Protein AF-A0A0C2DNA6-F1 (afdb_monomer)

Sequence (70 aa):
MLSSGVSLIYSFFMDAKKRAHRMPMDVKAVVEDVSKREVPRHQRSLVLEVMATDPNTDEDVEVPYIRYVL

Nearest PDB structures (foldseek):
  9b5c-assembly1_A  TM=9.834E-01  e=2.014E-06  Schizosaccharomyces pombe 972h-
  6dc6-assembly2_C  TM=9.617E-01  e=1.763E-06  Homo sapiens
  5knl-assembly2_D  TM=9.737E-01  e=4.188E-06  Schizosaccharomyces pombe 972h-
  6zqh-assembly2_C  TM=9.702E-01  e=8.148E-06  Saccharomyces cerevisiae
  7k5j-assembly3_G  TM=9.363E-01  e=6.673E-06  Saccharomyces cerevisiae S288C

Mean predicted aligned error: 2.85 Å

Solvent-accessible surface area (backbone atoms only — not comparable to full-atom values): 4382 Å² total; per-residue (Å²): 66,34,25,48,80,95,36,79,72,45,51,92,87,50,58,67,67,62,48,64,63,45,71,84,47,55,71,68,58,41,50,23,65,72,64,73,44,80,79,60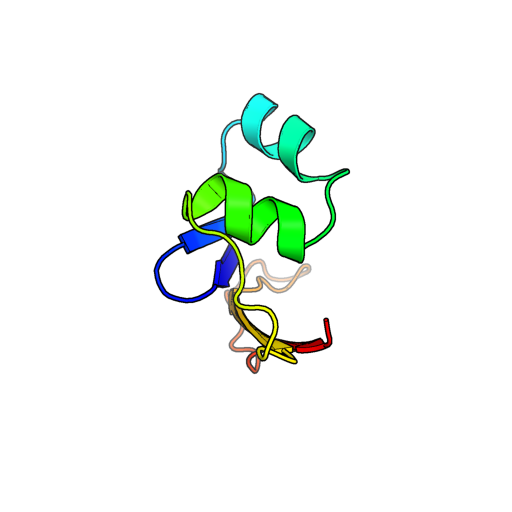,90,85,63,59,59,47,63,33,48,50,51,46,60,40,93,88,75,71,45,80,45,92,58,77,70,44,79,46,76,108

InterPro domains:
  IPR018965 Ubiquitin-activating enzyme E1, C-terminal [PF09358] (1-66)
  IPR018965 Ubiquitin-activating enzyme E1, C-terminal [SM00985] (1-66)
  IPR038252 Ubiquitin-activating enzyme E1, C-terminal domain superfamily [G3DSA:3.10.290.60] (1-70)

pLDDT: mean 94.78, std 2.51, range [84.12, 97.88]

Structure (mmCIF, N/CA/C/O backbone):
data_AF-A0A0C2DNA6-F1
#
_entry.id   AF-A0A0C2DNA6-F1
#
loop_
_atom_site.group_PDB
_atom_site.id
_atom_site.type_symbol
_atom_site.label_atom_id
_atom_site.label_alt_id
_atom_site.label_comp_id
_atom_site.label_asym_id
_atom_site.label_entity_id
_atom_site.label_seq_id
_atom_site.pdbx_PDB_ins_code
_atom_site.Cartn_x
_atom_site.Cartn_y
_atom_site.Cartn_z
_atom_site.occupancy
_atom_site.B_iso_or_equiv
_atom_site.auth_seq_id
_atom_site.auth_comp_id
_atom_site.auth_asym_id
_atom_site.auth_atom_id
_atom_site.pdbx_PDB_model_num
ATOM 1 N N . MET A 1 1 ? 4.461 1.329 -5.457 1.00 92.00 1 MET A N 1
ATOM 2 C CA . MET A 1 1 ? 4.198 2.051 -4.186 1.00 92.00 1 MET A CA 1
ATOM 3 C C . MET A 1 1 ? 2.717 1.989 -3.855 1.00 92.00 1 MET A C 1
ATOM 5 O O . MET A 1 1 ? 1.932 1.812 -4.773 1.00 92.00 1 MET A O 1
ATOM 9 N N . LEU A 1 2 ? 2.343 2.112 -2.579 1.00 95.88 2 LEU A N 1
ATOM 10 C CA . LEU A 1 2 ? 0.948 2.102 -2.1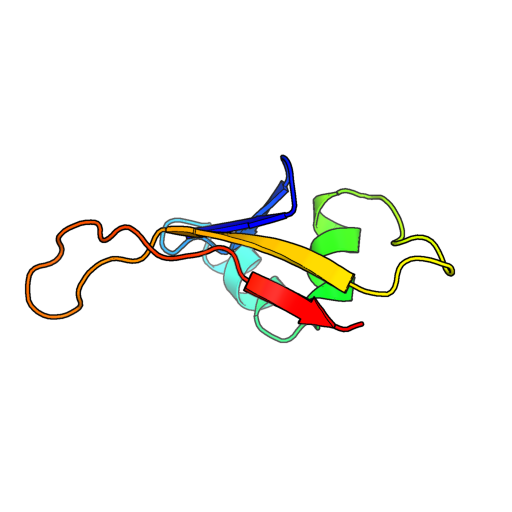30 1.00 95.88 2 LEU A CA 1
ATOM 11 C C . LEU A 1 2 ? 0.725 3.181 -1.060 1.00 95.88 2 LEU A C 1
ATOM 13 O O . LEU A 1 2 ? 1.430 3.194 -0.041 1.00 95.88 2 LEU A O 1
ATOM 17 N N . SER A 1 3 ? -0.257 4.054 -1.270 1.00 96.62 3 SER A N 1
ATOM 18 C CA . SER A 1 3 ? -0.645 5.131 -0.352 1.00 96.62 3 SER A CA 1
ATOM 19 C C . SER A 1 3 ? -2.137 5.108 -0.025 1.00 96.62 3 SER A C 1
ATOM 21 O O . SER A 1 3 ? -2.948 4.591 -0.783 1.00 96.62 3 SER A O 1
ATOM 23 N N . SER A 1 4 ? -2.497 5.678 1.126 1.00 96.69 4 SER A N 1
ATOM 24 C CA . SER A 1 4 ? -3.876 5.972 1.533 1.00 96.69 4 SER A CA 1
ATOM 25 C C . SER A 1 4 ? -3.957 7.456 1.882 1.00 96.69 4 SER A C 1
ATOM 27 O O . SER A 1 4 ? -3.469 7.875 2.936 1.00 96.69 4 SER A O 1
ATOM 29 N N . GLY A 1 5 ? -4.522 8.269 0.985 1.00 93.88 5 GLY A N 1
ATOM 30 C CA . GLY A 1 5 ? -4.392 9.726 1.059 1.00 93.88 5 GLY A CA 1
ATOM 31 C C . GLY A 1 5 ? -2.916 10.139 1.054 1.00 93.88 5 GLY A C 1
ATOM 32 O O . GLY A 1 5 ? -2.130 9.655 0.249 1.00 93.88 5 GLY A O 1
ATOM 33 N N . VAL A 1 6 ? -2.503 10.977 2.007 1.00 93.50 6 VAL A N 1
ATOM 34 C CA . VAL A 1 6 ? -1.104 11.446 2.116 1.00 93.50 6 VAL A CA 1
ATOM 35 C C . VAL A 1 6 ? -0.151 10.447 2.794 1.00 93.50 6 VAL A C 1
ATOM 37 O O . VAL A 1 6 ? 1.034 10.733 2.960 1.00 93.50 6 VAL A O 1
ATOM 40 N N . SER A 1 7 ? -0.642 9.285 3.238 1.00 94.31 7 SER A N 1
ATOM 41 C CA . SER A 1 7 ? 0.155 8.300 3.976 1.00 94.31 7 SER A CA 1
ATOM 42 C C . SER A 1 7 ? 0.721 7.218 3.055 1.00 94.31 7 SER A C 1
ATOM 44 O O . SER A 1 7 ? -0.028 6.404 2.519 1.00 94.31 7 SER A O 1
ATOM 46 N N . LEU A 1 8 ? 2.053 7.152 2.931 1.00 95.00 8 LEU A N 1
ATOM 47 C CA . LEU A 1 8 ? 2.755 6.065 2.237 1.00 95.00 8 LEU A CA 1
ATOM 48 C C . LEU A 1 8 ? 2.804 4.803 3.118 1.00 95.00 8 LEU A C 1
ATOM 50 O O . LEU A 1 8 ? 3.612 4.700 4.053 1.00 95.00 8 LEU A O 1
ATOM 54 N N . ILE A 1 9 ? 1.944 3.830 2.812 1.00 95.62 9 ILE A N 1
ATOM 55 C CA . ILE A 1 9 ? 1.817 2.595 3.594 1.00 95.62 9 ILE A CA 1
ATOM 56 C C . ILE A 1 9 ? 2.827 1.527 3.163 1.00 95.62 9 ILE A C 1
ATOM 58 O O . ILE A 1 9 ? 3.403 0.867 4.032 1.00 95.62 9 ILE A O 1
ATOM 62 N N . TYR A 1 10 ? 3.148 1.444 1.866 1.00 95.31 10 TYR A N 1
ATOM 63 C CA . TYR A 1 10 ? 4.152 0.525 1.321 1.00 95.31 10 TYR A CA 1
ATOM 64 C C . TYR A 1 10 ? 4.972 1.146 0.175 1.00 95.31 10 TYR A C 1
ATOM 66 O O . TYR A 1 10 ? 4.447 1.831 -0.701 1.00 95.31 10 TYR A O 1
ATOM 74 N N . SER A 1 11 ? 6.274 0.856 0.143 1.00 92.25 11 SER A N 1
ATOM 75 C CA . SER A 1 11 ? 7.161 1.134 -0.989 1.00 92.25 11 SER A CA 1
ATOM 76 C C . SER A 1 11 ? 8.285 0.098 -1.043 1.00 92.25 11 SER A C 1
ATOM 78 O O . SER A 1 11 ? 8.793 -0.331 -0.005 1.00 92.25 11 SER A O 1
ATOM 80 N N . PHE A 1 12 ? 8.710 -0.287 -2.245 1.00 84.12 12 PHE A N 1
ATOM 81 C CA . PHE A 1 12 ? 9.809 -1.234 -2.433 1.00 84.12 12 PHE A CA 1
ATOM 82 C C . PHE A 1 12 ? 11.162 -0.668 -1.962 1.00 84.12 12 PHE A C 1
ATOM 84 O O . PHE A 1 12 ? 11.997 -1.427 -1.475 1.00 84.12 12 PHE A O 1
ATOM 91 N N . PHE A 1 13 ? 11.344 0.658 -1.982 1.00 86.44 13 PHE A N 1
ATOM 92 C CA . PHE A 1 13 ? 12.553 1.339 -1.492 1.00 86.44 13 PHE A CA 1
ATOM 93 C C . PHE A 1 13 ? 12.492 1.739 -0.007 1.00 86.44 13 PHE A C 1
ATOM 95 O O . PHE A 1 13 ? 13.366 2.448 0.489 1.00 86.44 13 PHE A O 1
ATOM 102 N N . MET A 1 14 ? 11.457 1.324 0.731 1.00 90.88 14 MET A N 1
ATOM 103 C CA . MET A 1 14 ? 11.369 1.615 2.163 1.00 90.88 14 MET A CA 1
ATOM 104 C C . MET A 1 14 ? 12.394 0.811 2.9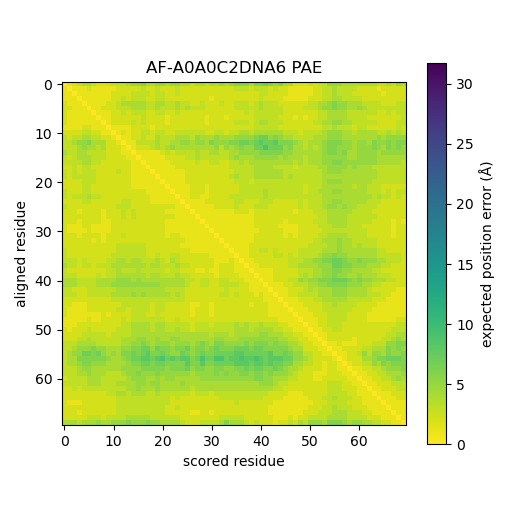77 1.00 90.88 14 MET A C 1
ATOM 106 O O . MET A 1 14 ? 12.796 -0.284 2.581 1.00 90.88 14 MET A O 1
ATOM 110 N N . ASP A 1 15 ? 12.759 1.328 4.155 1.00 95.06 15 ASP A N 1
ATOM 111 C CA . ASP A 1 15 ? 13.638 0.627 5.097 1.00 95.06 15 ASP A CA 1
ATOM 112 C C . ASP A 1 15 ? 13.134 -0.799 5.398 1.00 95.06 15 ASP A C 1
ATOM 114 O O . ASP A 1 15 ? 11.946 -1.016 5.667 1.00 95.06 15 ASP A O 1
ATOM 118 N N . ALA A 1 16 ? 14.050 -1.772 5.372 1.00 94.50 16 ALA A N 1
ATOM 119 C CA . ALA A 1 16 ? 13.715 -3.187 5.494 1.00 94.50 16 ALA A CA 1
ATOM 120 C C . ALA A 1 16 ? 13.030 -3.530 6.827 1.00 94.50 16 ALA A C 1
ATOM 122 O O . ALA A 1 16 ? 12.133 -4.373 6.839 1.00 94.50 16 ALA A O 1
ATOM 123 N N . LYS A 1 17 ? 13.383 -2.856 7.935 1.00 94.56 17 LYS A N 1
ATOM 124 C CA . LYS A 1 17 ? 12.743 -3.084 9.241 1.00 94.56 17 LYS A CA 1
ATOM 125 C C . LYS A 1 17 ? 11.309 -2.569 9.238 1.00 94.56 17 LYS A C 1
ATOM 127 O O . LYS A 1 17 ? 10.415 -3.270 9.704 1.00 94.56 17 LYS A O 1
ATOM 132 N N . LYS A 1 18 ? 11.066 -1.382 8.666 1.00 93.19 18 LYS A N 1
ATOM 133 C CA . LYS A 1 18 ? 9.703 -0.834 8.521 1.00 93.19 18 LYS A CA 1
ATOM 134 C C . LYS A 1 18 ? 8.833 -1.729 7.643 1.00 93.19 18 LYS A C 1
ATOM 136 O O . LYS A 1 18 ? 7.683 -1.979 7.991 1.00 93.19 18 LYS A O 1
ATOM 141 N N . ARG A 1 19 ? 9.386 -2.239 6.538 1.00 93.94 19 ARG A N 1
ATOM 142 C CA . ARG A 1 19 ? 8.676 -3.173 5.656 1.00 93.94 19 ARG A CA 1
ATOM 143 C C . ARG A 1 19 ? 8.335 -4.470 6.379 1.00 93.94 19 ARG A C 1
ATOM 145 O O . ARG A 1 19 ? 7.178 -4.863 6.374 1.00 93.94 19 ARG A O 1
ATOM 152 N N . ALA A 1 20 ? 9.314 -5.091 7.037 1.00 94.25 20 ALA A N 1
ATOM 153 C CA . ALA A 1 20 ? 9.116 -6.336 7.778 1.00 94.25 20 ALA A CA 1
ATOM 154 C C . ALA A 1 20 ? 8.106 -6.187 8.927 1.00 94.25 20 ALA A C 1
ATOM 156 O O . ALA A 1 20 ? 7.357 -7.118 9.197 1.00 94.25 20 ALA A O 1
ATOM 157 N N . HIS A 1 21 ? 8.050 -5.015 9.567 1.00 94.06 21 HIS A N 1
ATOM 158 C CA . HIS A 1 21 ? 7.069 -4.722 10.609 1.00 94.06 21 HIS A CA 1
ATOM 159 C C . HIS A 1 21 ? 5.638 -4.586 10.068 1.00 94.06 21 HIS A C 1
ATOM 161 O O . HIS A 1 21 ? 4.711 -5.099 10.684 1.00 94.06 21 HIS A O 1
ATOM 167 N N . ARG A 1 22 ? 5.457 -3.920 8.917 1.00 95.19 22 ARG A N 1
ATOM 168 C CA . ARG A 1 22 ? 4.132 -3.644 8.329 1.00 95.19 22 ARG A CA 1
ATOM 169 C C . ARG A 1 22 ? 3.563 -4.797 7.510 1.00 95.19 22 ARG A C 1
ATOM 171 O O . ARG A 1 22 ? 2.353 -4.950 7.463 1.00 95.19 22 ARG A O 1
ATOM 178 N N . MET A 1 23 ? 4.413 -5.591 6.859 1.00 94.50 23 MET A N 1
ATOM 179 C CA . MET A 1 23 ? 3.987 -6.687 5.979 1.00 94.50 23 MET A CA 1
ATOM 180 C C . MET A 1 23 ? 3.015 -7.698 6.625 1.00 94.50 23 MET A C 1
ATOM 182 O O . MET A 1 23 ? 2.107 -8.136 5.925 1.00 94.50 23 MET A O 1
ATOM 186 N N . PRO A 1 24 ? 3.161 -8.088 7.911 1.00 96.62 24 PRO A N 1
ATOM 187 C CA . PRO A 1 24 ? 2.212 -8.996 8.558 1.00 96.62 24 PRO A CA 1
ATOM 188 C C . PRO A 1 24 ? 0.949 -8.308 9.106 1.00 96.62 24 PRO A C 1
ATOM 190 O O . PRO A 1 24 ? 0.084 -8.995 9.640 1.00 96.62 24 PRO A O 1
ATOM 193 N N . MET A 1 25 ? 0.848 -6.976 9.051 1.00 96.69 25 MET A N 1
ATOM 194 C CA . MET A 1 25 ? -0.292 -6.233 9.594 1.00 96.69 25 MET A CA 1
ATOM 195 C C . MET A 1 25 ? -1.429 -6.134 8.571 1.00 96.69 25 MET A C 1
ATOM 197 O O . MET A 1 25 ? -1.190 -5.998 7.371 1.00 96.69 25 MET A O 1
ATOM 201 N N . ASP A 1 26 ? -2.671 -6.092 9.057 1.00 95.69 26 ASP A N 1
ATOM 202 C CA . ASP A 1 26 ? -3.823 -5.759 8.218 1.00 95.69 26 ASP A CA 1
ATOM 203 C C . ASP A 1 26 ? -3.719 -4.334 7.658 1.00 95.69 26 ASP A C 1
ATOM 205 O O . ASP A 1 26 ? -3.235 -3.418 8.329 1.00 95.69 26 ASP A O 1
ATOM 209 N N . VAL A 1 27 ? -4.251 -4.113 6.451 1.00 96.25 27 VAL A N 1
ATOM 210 C CA . VAL A 1 27 ? -4.205 -2.808 5.759 1.00 96.25 27 VAL A CA 1
ATOM 211 C C . VAL A 1 27 ? -4.744 -1.683 6.644 1.00 96.25 27 VAL A C 1
ATOM 213 O O . VAL A 1 27 ? -4.130 -0.619 6.725 1.00 96.25 27 VAL A O 1
ATOM 216 N N . LYS A 1 28 ? -5.855 -1.928 7.354 1.00 96.19 28 LYS A N 1
ATOM 217 C CA . LYS A 1 28 ? -6.425 -0.976 8.316 1.00 96.19 28 LYS A CA 1
ATOM 218 C C . LYS A 1 28 ? -5.408 -0.604 9.398 1.00 96.19 28 LYS A C 1
ATOM 220 O O . LYS A 1 28 ? -5.156 0.578 9.605 1.00 96.19 28 LYS A O 1
ATOM 225 N N . ALA A 1 29 ? -4.787 -1.599 10.031 1.00 97.12 29 ALA A N 1
ATOM 226 C CA . ALA A 1 29 ? -3.814 -1.385 11.097 1.00 97.12 29 ALA A CA 1
ATOM 227 C C . ALA A 1 29 ? -2.566 -0.639 10.596 1.00 97.12 29 ALA A C 1
ATOM 229 O O . ALA A 1 29 ? -2.046 0.226 11.297 1.00 97.12 29 ALA A O 1
ATOM 230 N N .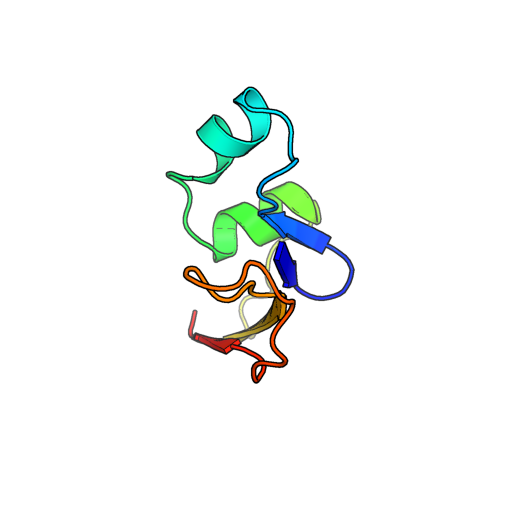 VAL A 1 30 ? -2.104 -0.915 9.370 1.00 97.06 30 VAL A N 1
ATOM 231 C CA . VAL A 1 30 ? -0.996 -0.163 8.756 1.00 97.06 30 VAL A CA 1
ATOM 232 C C . VAL A 1 30 ? -1.387 1.294 8.527 1.00 97.06 30 VAL A C 1
ATOM 234 O O . VAL A 1 30 ? -0.601 2.192 8.821 1.00 97.06 30 VAL A O 1
ATOM 237 N N . VAL A 1 31 ? -2.590 1.558 8.011 1.00 96.69 31 VAL A N 1
ATOM 238 C CA . VAL A 1 31 ? -3.073 2.931 7.803 1.00 96.69 31 VAL A CA 1
ATOM 239 C C . VAL A 1 31 ? -3.159 3.682 9.131 1.00 96.69 31 VAL A C 1
ATOM 241 O O . VAL A 1 31 ? -2.703 4.824 9.204 1.00 96.69 31 VAL A O 1
ATOM 244 N N . GLU A 1 32 ? -3.667 3.050 10.187 1.00 96.50 32 GLU A N 1
ATOM 245 C CA . GLU A 1 32 ? -3.758 3.655 11.521 1.00 96.50 32 GLU A CA 1
ATOM 246 C C . GLU A 1 32 ? -2.374 3.916 12.133 1.00 96.50 32 GLU A C 1
ATOM 248 O O . GLU A 1 32 ? -2.116 5.016 12.629 1.00 96.50 32 GLU A O 1
ATOM 253 N N . ASP A 1 33 ? -1.441 2.962 12.021 1.00 95.69 33 ASP A N 1
ATOM 254 C CA . ASP A 1 33 ? -0.067 3.135 12.501 1.00 95.69 33 ASP A CA 1
ATOM 255 C C . ASP A 1 33 ? 0.669 4.255 11.755 1.00 95.69 33 ASP A C 1
ATOM 257 O O . ASP A 1 33 ? 1.342 5.077 12.378 1.00 95.69 33 ASP A O 1
ATOM 261 N N . VAL A 1 34 ? 0.550 4.330 10.428 1.00 95.06 34 VAL A N 1
ATOM 262 C CA . VAL A 1 34 ? 1.284 5.324 9.630 1.00 95.06 34 VAL A CA 1
ATOM 263 C C . VAL A 1 34 ? 0.676 6.716 9.768 1.00 95.06 34 VAL A C 1
ATOM 265 O O . VAL A 1 34 ? 1.417 7.692 9.883 1.00 95.06 34 VAL A O 1
ATOM 268 N N . SER A 1 35 ? -0.654 6.821 9.769 1.00 94.69 35 SER A N 1
ATOM 269 C CA . SER A 1 35 ? -1.353 8.105 9.888 1.00 94.69 35 SER A CA 1
ATOM 270 C C . SER A 1 35 ? -1.427 8.624 11.326 1.00 94.69 35 SER A C 1
ATOM 272 O O . SER A 1 35 ? -1.727 9.802 11.528 1.00 94.69 35 SER A O 1
ATOM 274 N N . LYS A 1 36 ? -1.148 7.762 12.318 1.00 94.88 36 LYS A N 1
ATOM 275 C CA . LYS A 1 36 ? -1.321 8.030 13.755 1.00 94.88 36 LYS A CA 1
ATOM 276 C C . LYS A 1 36 ? -2.751 8.461 14.098 1.00 94.88 36 LYS A C 1
ATOM 278 O O . LYS A 1 36 ? -2.965 9.282 14.989 1.00 94.88 36 LYS A O 1
ATOM 283 N N . ARG A 1 37 ? -3.729 7.930 13.361 1.00 94.56 37 ARG A N 1
ATOM 284 C CA . ARG A 1 37 ? -5.162 8.206 13.508 1.00 94.56 37 ARG A CA 1
ATOM 285 C C . ARG A 1 37 ? -5.942 6.916 13.318 1.00 94.56 37 ARG A C 1
ATOM 287 O O . ARG A 1 37 ? -5.680 6.184 12.374 1.00 94.56 37 ARG A O 1
ATOM 294 N N . GLU A 1 38 ? -6.919 6.669 14.180 1.00 96.12 38 GLU A N 1
ATOM 295 C CA . GLU A 1 38 ? -7.841 5.547 14.001 1.00 96.12 38 GLU A CA 1
ATOM 296 C C . GLU A 1 38 ? -8.768 5.784 12.804 1.00 96.12 38 GLU A C 1
ATOM 298 O O . GLU A 1 38 ? -9.204 6.912 12.543 1.00 96.12 38 GLU A O 1
ATOM 303 N N . VAL A 1 39 ? -9.111 4.711 12.094 1.00 95.38 39 VAL A N 1
ATOM 304 C CA . VAL A 1 39 ? -10.125 4.741 11.045 1.00 95.38 39 VAL A CA 1
ATOM 305 C C . VAL A 1 39 ? -11.502 4.863 11.716 1.00 95.38 39 VAL A C 1
ATOM 307 O O . VAL A 1 39 ? -11.866 4.010 12.533 1.00 95.38 39 VAL A O 1
ATOM 310 N N . PRO A 1 40 ? -12.304 5.895 11.388 1.00 96.00 40 PRO A N 1
ATOM 311 C CA . PRO A 1 40 ? -13.612 6.101 11.998 1.00 96.00 40 PRO A CA 1
ATOM 312 C C . PRO A 1 40 ? -14.539 4.889 11.857 1.00 96.00 40 PRO A C 1
ATOM 314 O O . PRO A 1 40 ? -14.632 4.283 10.793 1.00 96.00 40 PRO A O 1
ATOM 317 N N . ARG A 1 41 ? -15.331 4.593 12.897 1.00 95.31 41 ARG A N 1
ATOM 318 C CA . ARG A 1 41 ? -16.247 3.428 12.930 1.00 95.31 41 ARG A CA 1
ATOM 319 C C . ARG A 1 41 ? -17.273 3.377 11.793 1.00 95.31 41 ARG A C 1
ATOM 321 O O . ARG A 1 41 ? -17.774 2.307 11.474 1.00 95.31 41 ARG A O 1
ATOM 328 N N . HIS A 1 42 ? -17.633 4.525 11.224 1.00 96.44 42 HIS A N 1
ATOM 329 C CA . HIS A 1 42 ? -18.605 4.604 10.132 1.00 96.44 42 HIS A CA 1
ATOM 330 C C . HIS A 1 42 ? -17.974 4.368 8.751 1.00 96.44 42 HIS A C 1
ATOM 332 O O . HIS A 1 42 ? -18.700 4.200 7.769 1.00 96.44 42 HIS A O 1
ATOM 338 N N . GLN A 1 43 ? -16.643 4.389 8.652 1.00 97.06 43 GLN A N 1
ATOM 339 C CA . GLN A 1 43 ? -15.939 4.219 7.393 1.00 97.06 43 GLN A CA 1
ATOM 340 C C . GLN A 1 43 ? -15.984 2.750 6.965 1.00 97.06 43 GLN A C 1
ATOM 342 O O . GLN A 1 43 ? -15.608 1.860 7.719 1.00 97.06 43 GLN A O 1
ATOM 347 N N . ARG A 1 44 ? -16.464 2.501 5.742 1.00 97.00 44 ARG A N 1
ATOM 348 C CA . ARG A 1 44 ? -16.657 1.144 5.188 1.00 97.00 44 ARG A CA 1
ATOM 349 C C . ARG A 1 44 ? -15.590 0.731 4.181 1.00 97.00 44 ARG A C 1
ATOM 351 O O . ARG A 1 44 ? -15.542 -0.421 3.765 1.00 97.00 44 ARG A O 1
ATOM 358 N N . SER A 1 45 ? -14.782 1.683 3.728 1.00 97.38 45 SER A N 1
ATOM 359 C CA . SER A 1 45 ? -13.713 1.409 2.779 1.00 97.38 45 SER A CA 1
ATOM 360 C C . SER A 1 45 ? -12.597 2.440 2.852 1.00 97.38 45 SER A C 1
ATOM 362 O O . SER A 1 45 ? -12.821 3.597 3.218 1.00 97.38 45 SER A O 1
ATOM 364 N N . LEU A 1 46 ? -11.408 2.012 2.447 1.00 97.12 46 LEU A N 1
ATOM 365 C CA . LEU A 1 46 ? -10.237 2.846 2.209 1.00 97.12 46 LEU A CA 1
ATOM 366 C C . LEU A 1 46 ? -10.014 2.973 0.697 1.00 97.12 46 LEU A C 1
ATOM 368 O O . LEU A 1 46 ? -10.245 2.018 -0.049 1.00 97.12 46 LEU A O 1
ATOM 372 N N . VAL A 1 47 ? -9.568 4.147 0.257 1.00 97.56 47 VAL A N 1
ATOM 373 C CA . VAL A 1 47 ? -9.060 4.357 -1.104 1.00 97.56 47 VAL A CA 1
ATOM 374 C C . VAL A 1 47 ? -7.550 4.227 -1.038 1.00 97.56 47 VAL A C 1
ATOM 376 O O . VAL A 1 47 ? -6.913 4.951 -0.272 1.00 97.56 47 VAL A O 1
ATOM 379 N N . LEU A 1 48 ? -6.997 3.300 -1.815 1.00 97.81 48 LEU A N 1
ATOM 380 C CA . LEU A 1 48 ? -5.559 3.119 -1.932 1.00 97.81 48 LEU A CA 1
ATOM 381 C C . LEU A 1 48 ? -5.116 3.490 -3.344 1.00 97.81 48 LEU A C 1
ATOM 383 O O . LEU A 1 48 ? -5.670 2.991 -4.325 1.00 97.81 48 LEU A O 1
ATOM 387 N N . GLU A 1 49 ? -4.108 4.343 -3.433 1.00 97.00 49 GLU A N 1
ATOM 388 C CA . GLU A 1 49 ? -3.464 4.704 -4.690 1.00 97.00 49 GLU A CA 1
ATOM 389 C C . GLU A 1 49 ? -2.206 3.861 -4.852 1.00 97.00 49 GLU A C 1
ATOM 391 O O . GLU A 1 49 ? -1.413 3.707 -3.916 1.00 97.00 49 GLU A O 1
ATOM 396 N N . VAL A 1 50 ? -2.047 3.274 -6.034 1.00 95.31 50 VAL A N 1
ATOM 397 C CA . VAL A 1 50 ? -0.962 2.349 -6.337 1.00 95.31 50 VAL A CA 1
ATOM 398 C C . VAL A 1 50 ? -0.177 2.851 -7.540 1.00 95.31 50 VAL A C 1
ATOM 400 O O . VAL A 1 50 ? -0.735 3.286 -8.537 1.00 95.31 50 VAL A O 1
ATOM 403 N N . MET A 1 51 ? 1.141 2.765 -7.421 1.00 93.06 51 MET A N 1
ATOM 404 C CA . MET A 1 51 ? 2.064 2.847 -8.549 1.00 93.06 51 MET A CA 1
ATOM 405 C C . MET A 1 51 ? 2.669 1.462 -8.726 1.00 93.06 51 MET A C 1
ATOM 407 O O . MET A 1 51 ? 3.219 0.915 -7.761 1.00 93.06 51 MET A O 1
ATOM 411 N N . ALA A 1 52 ? 2.534 0.888 -9.912 1.00 92.62 52 ALA A N 1
ATOM 412 C CA . ALA A 1 52 ?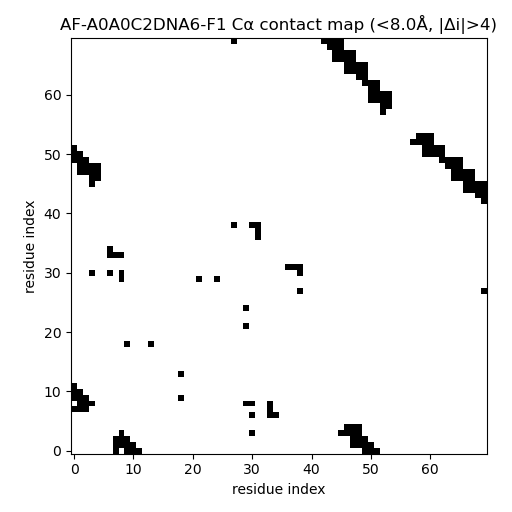 3.043 -0.433 -10.236 1.00 92.62 52 ALA A CA 1
ATOM 413 C C . ALA A 1 52 ? 4.028 -0.326 -11.397 1.00 92.62 52 ALA A C 1
ATOM 415 O O . ALA A 1 52 ? 3.867 0.519 -12.271 1.00 92.62 52 ALA A O 1
ATOM 416 N N . THR A 1 53 ? 5.024 -1.197 -11.385 1.00 92.88 53 THR A N 1
ATOM 417 C CA . THR A 1 53 ? 5.990 -1.361 -12.468 1.00 92.88 53 THR A CA 1
ATOM 418 C C . THR A 1 53 ? 5.690 -2.667 -13.193 1.00 92.88 53 THR A C 1
ATOM 420 O O . THR A 1 53 ? 5.323 -3.659 -12.552 1.00 92.88 53 THR A O 1
ATOM 423 N N . ASP A 1 54 ? 5.827 -2.685 -14.516 1.00 92.44 54 ASP A N 1
ATOM 424 C CA . ASP A 1 54 ? 5.721 -3.916 -15.298 1.00 92.44 54 ASP A CA 1
ATOM 425 C C . ASP A 1 54 ? 6.915 -4.843 -14.981 1.00 92.44 54 ASP A C 1
ATOM 427 O O . ASP A 1 54 ? 8.067 -4.420 -15.067 1.00 92.44 54 ASP A O 1
ATOM 431 N N . PRO A 1 55 ? 6.685 -6.119 -14.620 1.00 89.31 55 PRO A N 1
ATOM 432 C CA . PRO A 1 55 ? 7.752 -7.010 -14.162 1.00 89.31 55 PRO A CA 1
ATOM 433 C C . PRO A 1 55 ? 8.727 -7.453 -15.265 1.00 89.31 55 PRO A C 1
ATOM 435 O O . PRO A 1 55 ? 9.774 -8.013 -14.947 1.00 89.31 55 PRO A O 1
ATOM 438 N N . ASN A 1 56 ? 8.390 -7.257 -16.543 1.00 94.56 56 ASN A N 1
ATOM 439 C CA . ASN A 1 56 ? 9.229 -7.634 -17.680 1.00 94.56 56 ASN A CA 1
ATOM 440 C C . ASN A 1 56 ? 10.019 -6.446 -18.239 1.00 94.56 56 ASN A C 1
ATOM 442 O O . ASN A 1 56 ? 11.117 -6.643 -18.756 1.00 94.56 56 ASN A O 1
ATOM 446 N N . THR A 1 57 ? 9.450 -5.240 -18.178 1.00 94.12 57 THR A N 1
ATOM 447 C CA . THR A 1 57 ? 10.023 -4.028 -18.791 1.00 94.12 57 THR A CA 1
ATOM 448 C C . THR A 1 57 ? 10.534 -3.003 -17.777 1.00 94.12 57 THR A C 1
ATOM 450 O O . THR A 1 57 ? 11.299 -2.126 -18.162 1.00 94.12 57 THR A O 1
ATOM 453 N N . ASP A 1 58 ? 10.171 -3.138 -16.496 1.00 88.69 58 ASP A N 1
ATOM 454 C CA . ASP A 1 58 ? 10.484 -2.195 -15.407 1.00 88.69 58 ASP A CA 1
ATOM 455 C C . ASP A 1 58 ? 9.963 -0.763 -15.661 1.00 88.69 58 ASP A C 1
ATO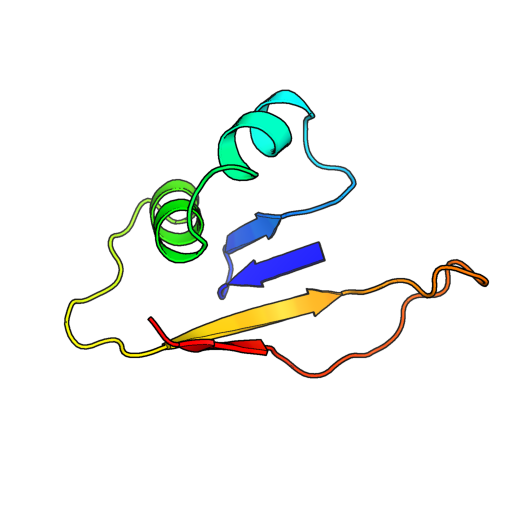M 457 O O . ASP A 1 58 ? 10.412 0.199 -15.041 1.00 88.69 58 ASP A O 1
ATOM 461 N N . GLU A 1 59 ? 8.986 -0.611 -16.563 1.00 94.56 59 GLU A N 1
ATOM 462 C CA . GLU A 1 59 ? 8.308 0.658 -16.835 1.00 94.56 59 GLU A CA 1
ATOM 463 C C . GLU A 1 59 ? 7.144 0.885 -15.860 1.00 94.56 59 GLU A C 1
ATOM 465 O O . GLU A 1 59 ? 6.398 -0.042 -15.527 1.00 94.56 59 GLU A O 1
ATOM 470 N N . ASP A 1 60 ? 6.974 2.131 -15.409 1.00 92.75 60 ASP A N 1
ATOM 471 C CA . ASP A 1 60 ? 5.828 2.530 -14.590 1.00 92.75 60 ASP A CA 1
ATOM 472 C C . ASP A 1 60 ? 4.537 2.420 -15.412 1.00 92.75 60 ASP A C 1
ATOM 474 O O . ASP A 1 60 ? 4.391 3.041 -16.468 1.00 92.75 60 ASP A O 1
ATOM 478 N N . VAL A 1 61 ? 3.572 1.660 -14.898 1.00 94.62 61 VAL A N 1
ATOM 479 C CA . VAL A 1 61 ? 2.260 1.485 -15.519 1.00 94.62 61 VAL A CA 1
ATOM 480 C C . VAL A 1 61 ? 1.180 2.175 -14.698 1.00 94.62 61 VAL A C 1
ATOM 482 O O . VAL A 1 61 ? 1.107 2.053 -13.471 1.00 94.62 61 VAL A O 1
ATOM 485 N N . GLU A 1 62 ? 0.306 2.900 -15.391 1.00 93.94 62 GLU A N 1
ATOM 486 C CA . GLU A 1 62 ? -0.865 3.500 -14.767 1.00 93.94 62 GLU A CA 1
ATOM 487 C C . GLU A 1 62 ? -1.903 2.417 -14.465 1.00 93.94 62 GLU A C 1
ATOM 489 O O . GLU A 1 62 ? -2.286 1.620 -15.324 1.00 93.94 62 GLU A O 1
ATOM 494 N N . VAL A 1 63 ? -2.367 2.392 -13.220 1.00 93.81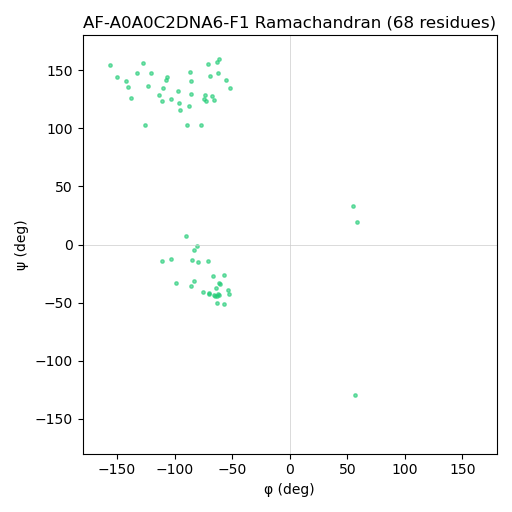 63 VAL A N 1
ATOM 495 C CA . VAL A 1 63 ? -3.345 1.426 -12.726 1.00 93.81 63 VAL A CA 1
ATOM 496 C C . VAL A 1 63 ? -4.446 2.150 -11.950 1.00 93.81 63 VAL A C 1
ATOM 498 O O . VAL A 1 63 ? -4.178 3.163 -11.300 1.00 93.81 63 VAL A O 1
ATOM 501 N N . PRO A 1 64 ? -5.696 1.652 -11.978 1.00 96.88 64 PRO A N 1
ATOM 502 C CA . PRO A 1 64 ? -6.774 2.238 -11.195 1.00 96.88 64 PRO A CA 1
ATOM 503 C C . PRO A 1 64 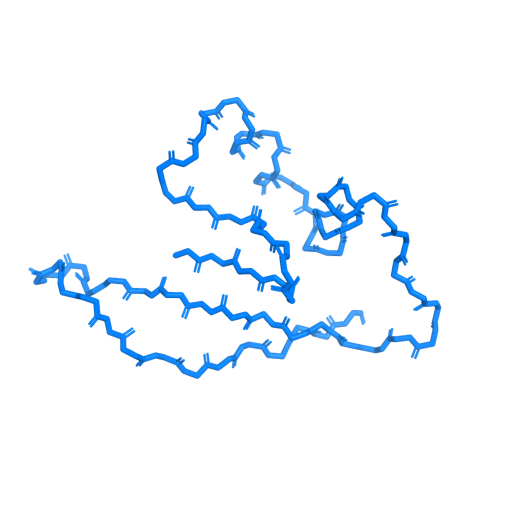? -6.505 2.187 -9.689 1.00 96.88 64 PRO A C 1
ATOM 505 O O . PRO A 1 64 ? -5.766 1.337 -9.187 1.00 96.88 64 PRO A O 1
ATOM 508 N N . TYR A 1 65 ? -7.197 3.053 -8.951 1.00 97.06 65 TYR A N 1
ATOM 509 C CA . TYR A 1 65 ? -7.206 2.988 -7.494 1.00 97.06 65 TYR A CA 1
ATOM 510 C C . TYR A 1 65 ? -7.836 1.681 -6.989 1.00 97.06 65 TYR A C 1
ATOM 512 O O . TYR A 1 65 ? -8.679 1.059 -7.642 1.00 97.06 65 TYR A O 1
ATOM 520 N N . ILE A 1 66 ? -7.477 1.302 -5.766 1.00 97.88 66 ILE A N 1
ATOM 521 C CA . ILE A 1 66 ? -8.037 0.142 -5.078 1.00 97.88 66 ILE A CA 1
ATOM 522 C C . ILE A 1 66 ? -9.042 0.631 -4.037 1.00 97.88 66 ILE A C 1
ATOM 524 O O . ILE A 1 66 ? -8.715 1.414 -3.144 1.00 97.88 66 ILE A O 1
ATOM 528 N N . ARG A 1 67 ? -10.276 0.126 -4.115 1.00 97.56 67 ARG A N 1
ATOM 529 C CA . ARG A 1 67 ? -11.258 0.246 -3.033 1.00 97.56 67 ARG A CA 1
ATOM 530 C C . ARG A 1 67 ? -11.111 -0.949 -2.095 1.00 97.56 67 ARG A C 1
ATOM 532 O O . ARG A 1 67 ? -11.602 -2.033 -2.395 1.00 97.56 67 ARG A O 1
ATOM 539 N N . TYR A 1 68 ? -10.476 -0.742 -0.949 1.00 97.19 68 TYR A N 1
ATOM 540 C CA . TYR A 1 68 ? -10.350 -1.767 0.084 1.00 97.19 68 TYR A CA 1
ATOM 541 C C . TYR A 1 68 ? -11.561 -1.718 1.020 1.00 97.19 68 TYR A C 1
ATOM 543 O O . TYR A 1 68 ? -11.815 -0.680 1.630 1.00 97.19 68 TYR A O 1
ATOM 551 N N . VAL A 1 69 ? -12.332 -2.802 1.109 1.00 96.94 69 VAL A N 1
ATOM 552 C CA . VAL A 1 69 ? -13.507 -2.900 1.993 1.00 96.94 69 VAL A CA 1
ATOM 553 C C . VAL A 1 69 ? -13.051 -3.352 3.382 1.00 96.94 69 VAL A C 1
AT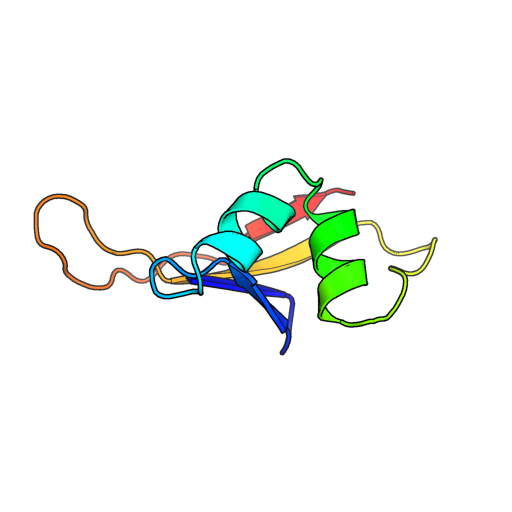OM 555 O O . VAL A 1 69 ? -12.291 -4.312 3.480 1.00 96.94 69 VAL A O 1
ATOM 558 N N . LEU A 1 70 ? -13.478 -2.615 4.413 1.00 92.94 70 LEU A N 1
ATOM 559 C CA . LEU A 1 70 ? -13.105 -2.813 5.822 1.00 92.94 70 LEU A CA 1
ATOM 560 C C . LEU A 1 70 ? -13.966 -3.859 6.533 1.00 92.94 70 LEU A C 1
ATOM 562 O O . LEU A 1 70 ? -15.144 -4.014 6.136 1.00 92.94 70 LEU A O 1
#

Radius of gyration: 13.08 Å; Cα contacts (8 Å, |Δi|>4): 88; chains: 1; bounding box: 32×20×33 Å

Foldseek 3Di:
DKDFVVFDLDDPPDDPVSCVVSVVDDPQVSCCVRVVHHDDPVDFWTKMDDWDADPPPRHIDDDDIDTGGD

Organism: NCBI:txid51022

Secondary structure (DSSP, 8-state):
-EEETTEEEE-TTS-HHHHHHHTTS-HHHHHHHHHTSPPPTT--EEEEEE-EE-TTT--EE--PPEEEE-